Protein AF-A0A3D1CHA7-F1 (afdb_monomer)

Solvent-accessible surface area (backbone atoms only — not comparable to full-atom values): 4802 Å² total; per-residue (Å²): 110,71,65,29,36,50,72,61,77,43,60,87,85,65,80,67,79,91,60,54,70,70,59,53,53,52,50,49,52,52,44,50,58,57,34,55,80,35,70,73,37,70,89,59,43,58,69,70,47,38,52,46,42,49,54,56,50,52,51,51,51,51,52,39,41,76,73,69,50,54,75,71,65,73,68,69,72,85,132

Radius of gyration: 14.77 Å; Cα contacts (8 Å, |Δi|>4): 38; chains: 1; bounding box: 37×28×34 Å

Sequence (79 aa):
IRDAWVFGLIPETETCEGWVVQGLEDLWRKVNLEWEKYGFRVANLPPEMQQKFMCIHDAAINQAKQSGWDAERDLIDEV

Mean predicted aligned error: 6.3 Å

Secondary structure (DSSP, 8-state):
-HHHHHTTSS-TT---TT--HHHHHHHHHHHHHHHHHTTT-GGGS-HHHHHHHHHHHHHHHHHHHHTT--TTTTT----

Foldseek 3Di:
DLLCCLVVVDPPPCPCPPPDPVVVVVSVVVSVVVCVVQVVDLVSDDPVSNVSSCVSVVVVVVVCVVVVDDPVVVVPDDD

Structure (mmCIF, N/CA/C/O backbone):
data_AF-A0A3D1CHA7-F1
#
_entry.id   AF-A0A3D1CHA7-F1
#
loop_
_atom_site.group_PDB
_atom_site.id
_atom_site.type_symbol
_atom_site.label_at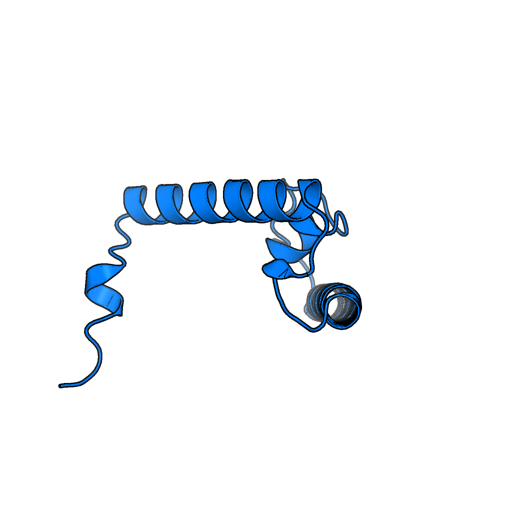om_id
_atom_site.label_alt_id
_atom_site.label_comp_id
_atom_site.label_asym_id
_atom_site.label_entity_id
_atom_site.label_seq_id
_atom_site.pdbx_PDB_ins_code
_atom_site.Cartn_x
_atom_site.Cartn_y
_atom_site.Cartn_z
_atom_site.occupancy
_atom_site.B_iso_or_equiv
_atom_site.auth_seq_id
_atom_site.auth_comp_id
_atom_site.auth_asym_id
_atom_site.auth_atom_id
_atom_site.pdbx_PDB_model_num
ATOM 1 N N . ILE A 1 1 ? -3.587 0.610 2.038 1.00 90.31 1 ILE A N 1
ATOM 2 C CA . ILE A 1 1 ? -3.071 -0.156 3.203 1.00 90.31 1 ILE A CA 1
ATOM 3 C C . ILE A 1 1 ? -2.406 -1.458 2.763 1.00 90.31 1 ILE A C 1
ATOM 5 O O . ILE A 1 1 ? -1.215 -1.587 2.991 1.00 90.31 1 ILE A O 1
ATOM 9 N N . ARG A 1 2 ? -3.098 -2.367 2.056 1.00 91.88 2 ARG A N 1
ATOM 10 C CA . ARG A 1 2 ? -2.513 -3.640 1.573 1.00 91.88 2 ARG A CA 1
ATOM 11 C C . ARG A 1 2 ? -1.228 -3.472 0.754 1.00 91.88 2 ARG A C 1
ATOM 13 O O . ARG A 1 2 ? -0.258 -4.169 1.009 1.00 91.88 2 ARG A O 1
ATOM 20 N N . ASP A 1 3 ? -1.161 -2.476 -0.122 1.00 92.94 3 ASP A N 1
ATOM 21 C CA . ASP A 1 3 ? 0.081 -2.164 -0.848 1.00 92.94 3 ASP A CA 1
ATOM 22 C C . ASP A 1 3 ? 1.233 -1.753 0.077 1.00 92.94 3 ASP A C 1
ATOM 24 O O . ASP A 1 3 ? 2.387 -2.090 -0.160 1.00 92.94 3 ASP A O 1
ATOM 28 N N . ALA A 1 4 ? 0.934 -1.071 1.183 1.00 95.25 4 ALA A N 1
ATOM 29 C CA . ALA A 1 4 ? 1.943 -0.712 2.170 1.00 95.25 4 ALA A CA 1
ATOM 30 C C . ALA A 1 4 ? 2.503 -1.950 2.892 1.00 95.25 4 ALA A C 1
ATOM 32 O O . ALA A 1 4 ? 3.687 -1.972 3.218 1.00 95.25 4 ALA A O 1
ATOM 33 N N . TRP A 1 5 ? 1.688 -2.993 3.085 1.00 95.44 5 TRP A N 1
ATOM 34 C CA . TRP A 1 5 ? 2.144 -4.302 3.567 1.00 95.44 5 TRP A CA 1
ATOM 3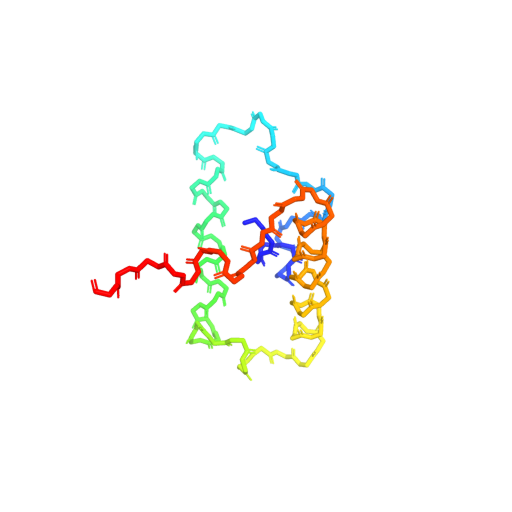5 C C . TRP A 1 5 ? 3.039 -5.011 2.543 1.00 95.44 5 TRP A C 1
ATOM 37 O O . TRP A 1 5 ? 4.066 -5.593 2.908 1.00 95.44 5 TRP A O 1
ATOM 47 N N . VAL A 1 6 ? 2.677 -4.937 1.257 1.00 94.44 6 VAL A N 1
ATOM 48 C CA . VAL A 1 6 ? 3.457 -5.497 0.139 1.00 94.44 6 VAL A CA 1
ATOM 49 C C . VAL A 1 6 ? 4.840 -4.851 0.065 1.00 94.44 6 VAL A C 1
ATOM 51 O O . VAL A 1 6 ? 5.838 -5.561 -0.032 1.00 94.44 6 VAL A O 1
ATOM 54 N N . PHE A 1 7 ? 4.911 -3.525 0.202 1.00 94.50 7 PHE A N 1
ATOM 55 C CA . PHE A 1 7 ? 6.171 -2.776 0.228 1.00 94.50 7 PHE A CA 1
ATOM 56 C C . PHE A 1 7 ? 6.906 -2.817 1.576 1.00 94.50 7 PHE A C 1
ATOM 58 O O . PHE A 1 7 ? 8.004 -2.279 1.684 1.00 94.5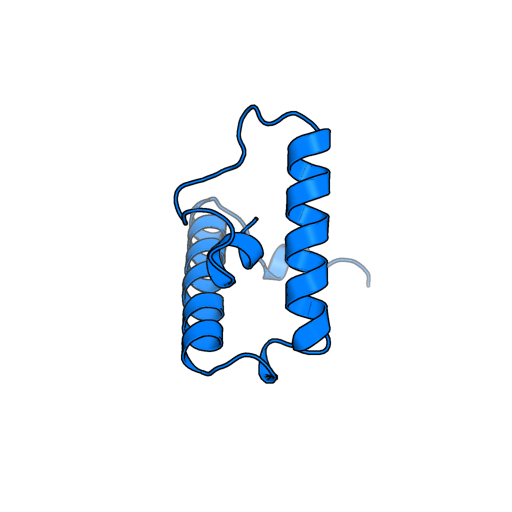0 7 PHE A O 1
ATOM 65 N N . GLY A 1 8 ? 6.320 -3.425 2.612 1.00 94.00 8 GLY A N 1
ATOM 66 C CA . GLY A 1 8 ? 6.919 -3.479 3.948 1.00 94.00 8 GLY A CA 1
ATOM 67 C C . GLY A 1 8 ? 7.016 -2.117 4.648 1.00 94.00 8 GLY A C 1
ATOM 68 O O . GLY A 1 8 ? 7.832 -1.947 5.548 1.00 94.00 8 GLY A O 1
ATOM 69 N N . LEU A 1 9 ? 6.194 -1.142 4.246 1.00 94.88 9 LEU A N 1
ATOM 70 C CA . LEU A 1 9 ? 6.125 0.185 4.869 1.00 94.88 9 LEU A CA 1
ATOM 71 C C . LEU A 1 9 ? 5.450 0.141 6.246 1.00 94.88 9 LEU A C 1
ATOM 73 O O . LEU A 1 9 ? 5.744 0.976 7.100 1.00 94.88 9 LEU A O 1
ATOM 77 N N . ILE A 1 10 ? 4.547 -0.821 6.443 1.00 95.56 10 ILE A N 1
ATOM 78 C CA . ILE A 1 10 ? 3.880 -1.133 7.713 1.00 95.56 10 ILE A CA 1
ATOM 79 C C . ILE A 1 10 ? 3.704 -2.659 7.860 1.00 95.56 10 ILE A C 1
ATOM 81 O O . ILE A 1 10 ? 3.682 -3.363 6.845 1.00 95.56 10 ILE A O 1
ATOM 85 N N . PRO A 1 11 ? 3.568 -3.188 9.094 1.00 93.31 11 PRO A N 1
ATOM 86 C CA . PRO A 1 11 ? 3.299 -4.609 9.337 1.00 93.31 11 PRO A CA 1
ATOM 87 C C . PRO A 1 11 ? 1.958 -5.062 8.751 1.00 93.31 11 PRO A C 1
ATOM 89 O O . PRO A 1 11 ? 1.007 -4.289 8.744 1.00 93.31 11 PRO A O 1
ATOM 92 N N . GLU A 1 12 ? 1.836 -6.335 8.362 1.00 90.69 12 GLU A N 1
ATOM 93 C CA . GLU A 1 12 ? 0.589 -6.909 7.803 1.00 90.69 12 GLU A CA 1
ATOM 94 C C . GLU A 1 12 ? -0.582 -6.938 8.800 1.00 90.69 12 GLU A C 1
ATOM 96 O O . GLU A 1 12 ? -1.730 -7.143 8.420 1.00 90.69 12 GLU A O 1
ATOM 101 N N . THR A 1 13 ? -0.295 -6.718 10.084 1.00 89.19 13 THR A N 1
ATOM 102 C CA . THR A 1 13 ? -1.284 -6.608 11.162 1.00 89.19 13 THR A CA 1
ATOM 103 C C . THR A 1 13 ? -1.769 -5.177 11.394 1.00 89.19 13 THR A C 1
ATOM 105 O O . THR A 1 13 ? -2.710 -4.977 12.154 1.00 89.19 13 THR A O 1
ATOM 108 N N . GLU A 1 14 ? -1.115 -4.174 10.802 1.00 92.88 14 GLU A N 1
ATOM 109 C CA . GLU A 1 14 ? -1.458 -2.764 10.990 1.00 92.88 14 GLU A CA 1
ATOM 110 C C . GLU A 1 14 ? -2.653 -2.387 10.110 1.00 92.88 14 GLU A C 1
ATOM 112 O O . GLU A 1 14 ? -2.559 -2.390 8.880 1.00 92.88 14 GLU A O 1
ATOM 117 N N . THR A 1 15 ? -3.773 -2.049 10.748 1.00 89.94 15 THR A N 1
ATOM 118 C CA . THR A 1 15 ? -5.034 -1.671 10.092 1.00 89.94 15 THR A CA 1
ATOM 119 C C . THR A 1 15 ? -5.179 -0.163 9.895 1.00 89.94 15 THR A C 1
ATOM 121 O O . THR A 1 15 ? -6.104 0.272 9.208 1.00 89.94 15 THR A O 1
ATOM 124 N N . CYS A 1 16 ? -4.275 0.634 10.470 1.00 90.06 16 CYS A N 1
ATOM 125 C CA . CYS A 1 16 ? -4.367 2.086 10.575 1.00 90.06 16 CYS A CA 1
ATOM 126 C C . CYS A 1 16 ? -5.623 2.579 11.320 1.00 90.06 16 CYS A C 1
ATOM 128 O O . CYS A 1 16 ? -6.060 3.717 11.133 1.00 90.06 16 CYS A O 1
ATOM 130 N N . GLU A 1 17 ? -6.213 1.740 12.175 1.00 91.38 17 GLU A N 1
ATOM 131 C CA . GLU A 1 17 ? -7.343 2.123 13.019 1.00 91.38 17 GLU A CA 1
ATOM 132 C C . GLU A 1 17 ? -6.906 3.175 14.053 1.00 91.38 17 GLU A C 1
ATOM 134 O O . GLU A 1 17 ? -5.879 3.039 14.716 1.00 91.38 17 GLU A O 1
ATOM 139 N N . GLY A 1 18 ? -7.662 4.270 14.162 1.00 92.56 18 GLY A N 1
ATOM 140 C CA . GLY A 1 18 ? -7.336 5.383 15.063 1.00 92.56 18 GLY A CA 1
ATOM 141 C C . GLY A 1 18 ? -6.215 6.312 14.576 1.00 92.56 18 GLY A C 1
ATOM 142 O O . GLY A 1 18 ? -5.837 7.234 15.300 1.00 92.56 18 GLY A O 1
ATOM 143 N N . TRP A 1 19 ? -5.693 6.119 13.360 1.00 94.25 19 TRP A N 1
ATOM 144 C CA . TRP A 1 19 ? -4.729 7.050 12.776 1.00 94.25 19 TRP A CA 1
ATOM 145 C C . TRP A 1 19 ? -5.376 8.405 12.475 1.00 94.25 19 TRP A C 1
ATOM 147 O O . TRP A 1 19 ? -6.513 8.495 12.012 1.00 94.25 19 TRP A O 1
ATOM 157 N N . VAL A 1 20 ? -4.617 9.480 12.692 1.00 95.31 20 VAL A N 1
ATOM 158 C CA . VAL A 1 20 ? -4.997 10.815 12.218 1.00 95.31 20 VAL A CA 1
ATOM 159 C C . VAL A 1 20 ? -4.816 10.907 10.702 1.00 95.31 20 VAL A C 1
ATOM 161 O O . VAL A 1 20 ? -3.945 10.246 10.133 1.00 95.31 20 VAL A O 1
ATOM 164 N N . VAL A 1 21 ? -5.594 11.779 10.053 1.00 93.56 21 VAL A N 1
ATOM 165 C CA . VAL A 1 21 ? -5.585 11.971 8.588 1.00 93.56 21 VAL A CA 1
ATOM 166 C C . VAL A 1 21 ? -4.169 12.186 8.043 1.00 93.56 21 VAL A C 1
ATOM 168 O O . VAL A 1 21 ? -3.782 11.535 7.079 1.00 93.56 21 VAL A O 1
ATOM 171 N N . GLN A 1 22 ? -3.359 12.998 8.727 1.00 94.94 22 GLN A N 1
ATOM 172 C CA . GLN A 1 22 ? -1.966 13.267 8.356 1.00 94.94 22 GLN A CA 1
ATOM 173 C C . GLN A 1 22 ? -1.126 11.982 8.216 1.00 94.94 22 GLN A C 1
ATOM 175 O O . GLN A 1 22 ? -0.326 11.854 7.293 1.00 94.94 22 GLN A O 1
ATOM 180 N N . GLY A 1 23 ? -1.319 11.010 9.115 1.00 94.31 23 GLY A N 1
ATOM 181 C CA . GLY A 1 23 ? -0.592 9.740 9.075 1.00 94.31 23 GLY A CA 1
ATOM 182 C C . GLY A 1 23 ? -0.999 8.882 7.878 1.00 94.31 23 GLY A C 1
ATOM 183 O O . GLY A 1 23 ? -0.151 8.236 7.260 1.00 94.31 23 GLY A O 1
ATOM 184 N N . LEU A 1 24 ? -2.285 8.913 7.514 1.00 94.62 24 LEU A N 1
ATOM 185 C CA . LEU A 1 24 ? -2.793 8.236 6.321 1.00 94.62 24 LEU A CA 1
ATOM 186 C C . LEU A 1 24 ? -2.276 8.890 5.035 1.00 94.62 24 LEU A C 1
ATOM 188 O O . LEU A 1 24 ? -1.859 8.175 4.127 1.00 94.62 24 LEU A O 1
ATOM 192 N N . GLU A 1 25 ? -2.245 10.222 4.969 1.00 95.56 25 GLU A N 1
ATOM 193 C CA . GLU A 1 25 ? -1.679 10.968 3.836 1.00 95.56 25 GLU A CA 1
ATOM 194 C C . GLU A 1 25 ? -0.190 10.656 3.641 1.00 95.56 25 GLU A C 1
ATOM 196 O O . GLU A 1 25 ? 0.260 10.396 2.522 1.00 95.56 25 GLU A O 1
ATOM 201 N N . ASP A 1 26 ? 0.577 10.606 4.732 1.00 96.50 26 ASP A N 1
ATOM 202 C CA . ASP A 1 26 ? 1.991 10.245 4.684 1.00 96.50 26 ASP A CA 1
ATOM 203 C C . ASP A 1 26 ? 2.214 8.806 4.221 1.00 96.50 26 ASP A C 1
ATOM 205 O O . ASP A 1 26 ? 3.122 8.540 3.426 1.00 96.50 26 ASP A O 1
ATOM 209 N N . LEU A 1 27 ? 1.395 7.869 4.702 1.00 96.88 27 LEU A N 1
ATOM 210 C CA . LEU A 1 27 ? 1.447 6.483 4.256 1.00 96.88 27 LEU A CA 1
ATOM 211 C C . LEU A 1 27 ? 1.106 6.376 2.768 1.00 96.88 27 LEU A C 1
ATOM 213 O O . LEU A 1 27 ? 1.825 5.710 2.023 1.00 96.88 27 LEU A O 1
ATOM 217 N N . TRP A 1 28 ? 0.052 7.063 2.329 1.00 95.69 28 TRP A N 1
ATOM 218 C CA . TRP A 1 28 ? -0.364 7.098 0.932 1.00 95.69 28 TRP A CA 1
ATOM 219 C C . TRP A 1 28 ? 0.749 7.634 0.030 1.00 95.69 28 TRP A C 1
ATOM 221 O O . TRP A 1 28 ? 1.097 6.997 -0.963 1.00 95.69 28 TRP A O 1
ATOM 231 N N . ARG A 1 29 ? 1.394 8.740 0.415 1.00 97.25 29 ARG A N 1
ATOM 232 C CA . ARG A 1 29 ? 2.519 9.317 -0.331 1.00 97.25 29 ARG A CA 1
ATOM 233 C C . ARG A 1 29 ? 3.703 8.353 -0.434 1.00 97.25 29 ARG A C 1
ATOM 235 O O . ARG A 1 29 ? 4.309 8.253 -1.499 1.00 97.25 29 ARG A O 1
ATOM 242 N N . LYS A 1 30 ? 4.041 7.641 0.648 1.00 97.12 30 LYS A N 1
ATOM 243 C CA . LYS A 1 30 ? 5.116 6.629 0.642 1.00 97.12 30 LYS A CA 1
ATOM 244 C C . LYS A 1 30 ? 4.790 5.476 -0.304 1.00 97.12 30 LYS A C 1
ATOM 246 O O . LYS A 1 30 ? 5.628 5.114 -1.119 1.00 97.12 30 LYS A O 1
ATOM 251 N N . VAL A 1 31 ? 3.571 4.943 -0.230 1.00 96.69 31 VAL A N 1
ATOM 252 C CA . VAL A 1 31 ? 3.096 3.884 -1.135 1.00 96.69 31 VAL A CA 1
ATOM 253 C C . VAL A 1 31 ? 3.144 4.348 -2.591 1.00 96.69 31 VAL A C 1
ATOM 255 O O . VAL A 1 31 ? 3.625 3.614 -3.449 1.00 96.69 31 VAL A O 1
ATOM 258 N N . ASN A 1 32 ?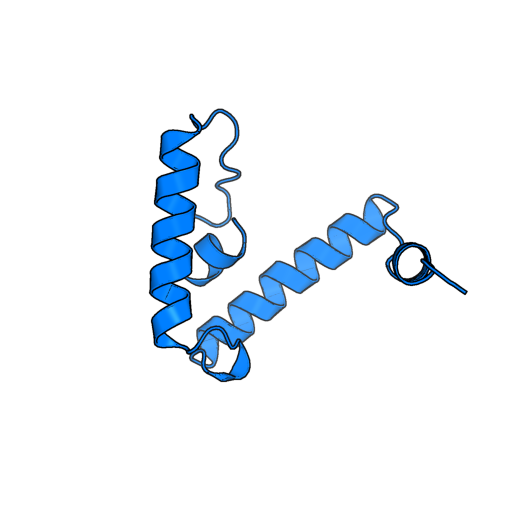 2.695 5.573 -2.872 1.00 96.62 32 ASN A N 1
ATOM 259 C CA . ASN A 1 32 ? 2.713 6.139 -4.219 1.00 96.62 32 ASN A CA 1
ATOM 260 C C . ASN A 1 32 ? 4.140 6.245 -4.780 1.00 96.62 32 ASN A C 1
ATOM 262 O O . ASN A 1 32 ? 4.379 5.873 -5.925 1.00 96.62 32 ASN A O 1
ATOM 266 N N . LEU A 1 33 ? 5.093 6.696 -3.958 1.00 97.06 33 LEU A N 1
ATOM 267 C CA . LEU A 1 33 ? 6.505 6.781 -4.336 1.00 97.06 33 LEU A CA 1
ATOM 268 C C . LEU A 1 33 ? 7.121 5.398 -4.607 1.00 97.06 33 LEU A C 1
ATOM 270 O O . LEU A 1 33 ? 7.941 5.255 -5.510 1.00 97.06 33 LEU A O 1
ATOM 274 N N . GLU A 1 34 ? 6.741 4.371 -3.843 1.00 96.25 34 GLU A N 1
ATOM 275 C CA . GLU A 1 34 ? 7.186 2.999 -4.114 1.00 96.25 34 GLU A CA 1
ATOM 276 C C . GLU A 1 34 ? 6.624 2.480 -5.437 1.00 96.25 34 GLU A C 1
ATOM 278 O O . GLU A 1 34 ? 7.369 1.939 -6.252 1.00 96.25 34 GLU A O 1
ATOM 283 N N . TRP A 1 35 ? 5.337 2.704 -5.701 1.00 96.38 35 TRP A N 1
ATOM 284 C CA . TRP A 1 35 ? 4.715 2.304 -6.960 1.00 96.38 35 TRP A CA 1
ATOM 285 C C . TRP A 1 35 ? 5.308 2.999 -8.187 1.00 96.38 35 TRP A C 1
ATOM 287 O O . TRP A 1 35 ? 5.420 2.369 -9.244 1.00 96.38 35 TRP A O 1
ATOM 297 N N . GLU A 1 36 ? 5.721 4.260 -8.055 1.00 97.06 36 GLU A N 1
ATOM 298 C CA . GLU A 1 36 ? 6.367 5.019 -9.128 1.00 97.06 36 GLU A CA 1
ATOM 299 C C . GLU A 1 36 ? 7.614 4.297 -9.662 1.00 97.06 36 GLU A 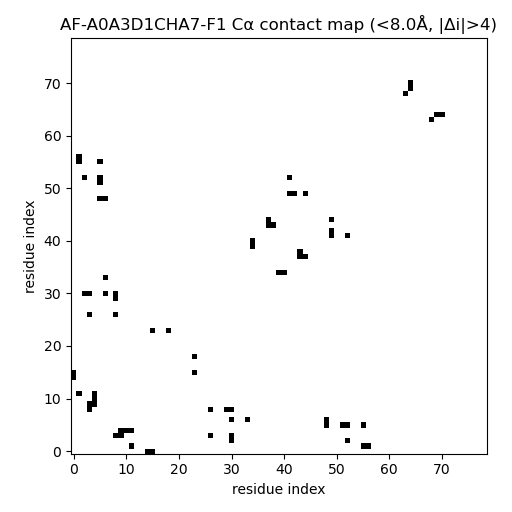C 1
ATOM 301 O O . GLU A 1 36 ? 7.800 4.206 -10.878 1.00 97.06 36 GLU A O 1
ATOM 306 N N . LYS A 1 37 ? 8.406 3.665 -8.781 1.00 95.31 37 LYS A N 1
ATOM 307 C CA . LYS A 1 37 ? 9.609 2.890 -9.156 1.00 95.31 37 LYS A CA 1
ATOM 308 C C . LYS A 1 37 ? 9.305 1.729 -10.100 1.00 95.31 37 LYS A C 1
ATOM 310 O O . LYS A 1 37 ? 10.161 1.324 -10.882 1.00 95.31 37 LYS A O 1
ATOM 315 N N . TYR A 1 38 ? 8.088 1.201 -10.029 1.00 95.81 38 TYR A N 1
ATOM 316 C CA . TYR A 1 38 ? 7.623 0.068 -10.823 1.00 95.81 38 TYR A CA 1
ATOM 317 C C . TYR A 1 38 ? 6.635 0.497 -11.916 1.00 95.81 38 TYR A C 1
ATOM 319 O O . TYR A 1 38 ? 5.981 -0.343 -12.536 1.00 95.81 38 TYR A O 1
ATOM 327 N N . GLY A 1 39 ? 6.495 1.802 -12.170 1.00 95.00 39 GLY A N 1
ATOM 328 C CA . GLY A 1 39 ? 5.564 2.336 -13.164 1.00 95.00 39 GLY A CA 1
ATOM 329 C C . GLY A 1 39 ? 4.105 1.976 -12.882 1.00 95.00 39 GLY A C 1
ATOM 330 O O . GLY A 1 39 ? 3.350 1.761 -13.828 1.00 95.00 39 GLY A O 1
ATOM 331 N N . PHE A 1 40 ? 3.730 1.859 -11.602 1.00 93.19 40 PHE A N 1
ATOM 332 C CA . PHE A 1 40 ? 2.375 1.521 -11.148 1.00 93.19 40 PHE A CA 1
ATOM 333 C C . PHE A 1 40 ? 1.839 0.190 -11.708 1.00 93.19 40 PHE A C 1
ATOM 335 O O . PHE A 1 40 ? 0.640 0.035 -11.937 1.00 93.19 40 PHE A O 1
ATOM 342 N N . ARG A 1 41 ? 2.722 -0.786 -11.964 1.00 94.00 41 ARG A N 1
ATOM 343 C CA . ARG A 1 41 ? 2.348 -2.101 -12.505 1.00 94.00 41 ARG A CA 1
ATOM 344 C C . ARG A 1 41 ? 2.840 -3.226 -11.609 1.00 94.00 41 ARG A C 1
ATOM 346 O O . ARG A 1 41 ? 4.040 -3.370 -11.401 1.00 94.00 41 ARG A O 1
ATOM 353 N N . VAL A 1 42 ? 1.922 -4.099 -11.190 1.00 91.31 42 VAL A N 1
ATOM 354 C CA . VAL A 1 42 ? 2.244 -5.329 -10.438 1.00 91.31 42 VAL A CA 1
ATOM 355 C C . VAL A 1 42 ? 3.249 -6.196 -11.206 1.00 91.31 42 VAL A C 1
ATOM 357 O O . VAL A 1 42 ? 4.189 -6.717 -10.619 1.00 91.31 42 VAL A O 1
ATOM 360 N N . ALA A 1 43 ? 3.114 -6.286 -12.533 1.00 93.25 43 ALA A N 1
ATOM 361 C CA . ALA A 1 43 ? 4.013 -7.067 -13.389 1.00 93.25 43 ALA A CA 1
ATOM 362 C C . ALA A 1 43 ? 5.482 -6.599 -13.356 1.00 93.25 43 ALA A C 1
ATOM 364 O O . ALA A 1 43 ? 6.373 -7.374 -13.693 1.00 93.25 43 ALA A O 1
ATOM 365 N N . ASN A 1 44 ? 5.735 -5.349 -12.953 1.00 95.50 44 ASN A N 1
ATOM 366 C CA . ASN A 1 44 ? 7.081 -4.790 -12.837 1.00 95.50 44 ASN A CA 1
ATOM 367 C C . ASN A 1 44 ? 7.694 -5.001 -11.442 1.00 95.50 44 ASN A C 1
ATOM 369 O O . ASN A 1 44 ? 8.861 -4.670 -11.239 1.00 95.50 44 ASN A O 1
ATOM 373 N N . LEU A 1 45 ? 6.932 -5.522 -10.474 1.00 94.06 45 LEU A N 1
ATOM 374 C CA . LEU A 1 45 ? 7.451 -5.819 -9.141 1.00 94.06 45 LEU A CA 1
ATOM 375 C C . LEU A 1 45 ? 8.422 -7.013 -9.187 1.00 94.06 45 LEU A C 1
ATOM 377 O O . LEU A 1 45 ? 8.287 -7.885 -10.046 1.00 94.06 45 LEU A O 1
ATOM 381 N N . PRO A 1 46 ? 9.367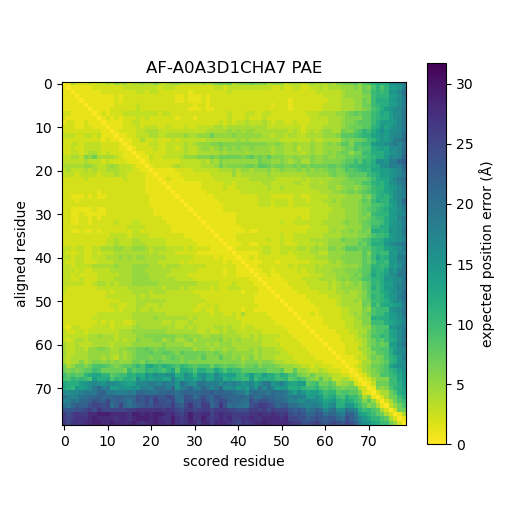 -7.129 -8.242 1.00 95.31 46 PRO A N 1
ATOM 382 C CA . PRO A 1 46 ? 10.148 -8.350 -8.067 1.00 95.31 46 PRO A CA 1
ATOM 383 C C . PRO A 1 46 ? 9.245 -9.571 -7.796 1.00 95.31 46 PRO A C 1
ATOM 385 O O . PRO A 1 46 ? 8.212 -9.412 -7.142 1.00 95.31 46 PRO A O 1
ATOM 388 N N . PRO A 1 47 ? 9.626 -10.795 -8.217 1.00 93.25 47 PRO A N 1
ATOM 389 C CA . PRO A 1 47 ? 8.780 -11.987 -8.079 1.00 93.25 47 PRO A CA 1
ATOM 390 C C . PRO A 1 47 ? 8.278 -12.258 -6.654 1.00 93.25 47 PRO A C 1
ATOM 392 O O . PRO A 1 47 ? 7.116 -12.605 -6.469 1.00 93.25 47 PRO A O 1
ATOM 395 N N . GLU A 1 48 ? 9.118 -12.043 -5.640 1.00 91.75 48 GLU A N 1
ATOM 396 C CA . GLU A 1 48 ? 8.737 -12.187 -4.227 1.00 91.75 48 GLU A CA 1
ATOM 397 C C . GLU A 1 48 ? 7.629 -11.199 -3.829 1.00 91.75 48 GLU A C 1
ATOM 399 O O . GLU A 1 48 ? 6.655 -11.558 -3.169 1.00 91.75 48 GLU A O 1
ATOM 404 N N . MET A 1 49 ? 7.731 -9.955 -4.295 1.00 93.44 49 MET A N 1
ATOM 405 C CA . MET A 1 49 ? 6.751 -8.912 -4.014 1.00 93.44 49 MET A CA 1
ATOM 406 C C . MET A 1 49 ? 5.450 -9.133 -4.798 1.00 93.44 49 MET A C 1
ATOM 408 O O . MET A 1 49 ? 4.373 -8.876 -4.266 1.00 93.44 49 MET A O 1
ATOM 412 N N . GLN A 1 50 ? 5.525 -9.677 -6.018 1.00 93.12 50 GLN A N 1
ATOM 413 C CA . GLN A 1 50 ? 4.344 -10.120 -6.769 1.00 93.12 50 GLN A CA 1
ATOM 414 C C . GLN A 1 50 ? 3.604 -11.244 -6.040 1.00 93.12 50 GLN A C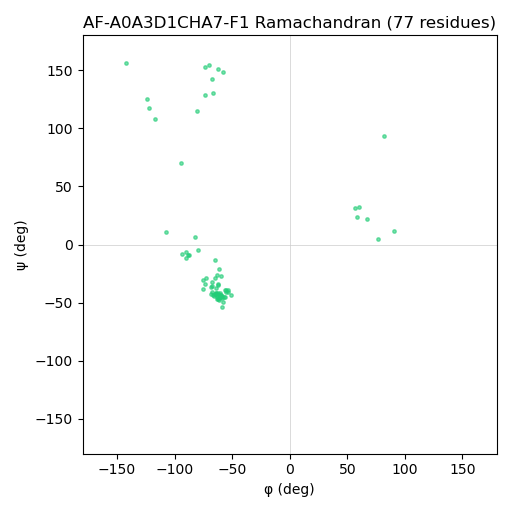 1
ATOM 416 O O . GLN A 1 50 ? 2.387 -11.177 -5.887 1.00 93.12 50 GLN A O 1
ATOM 421 N N . GLN A 1 51 ? 4.332 -12.257 -5.561 1.00 94.19 51 GLN A N 1
ATOM 422 C CA . GLN A 1 51 ? 3.752 -13.351 -4.779 1.00 94.19 51 GLN A CA 1
ATOM 423 C C . GLN A 1 51 ? 3.093 -12.819 -3.509 1.00 94.19 51 GLN A C 1
ATOM 425 O O . GLN A 1 51 ? 1.951 -13.163 -3.215 1.00 94.19 51 GLN A O 1
ATOM 430 N N . LYS A 1 52 ? 3.773 -11.918 -2.795 1.00 93.12 52 LYS A N 1
ATOM 431 C CA . LYS A 1 52 ? 3.218 -11.264 -1.611 1.00 93.12 52 LYS A CA 1
ATOM 432 C C . LYS A 1 52 ? 1.947 -10.473 -1.933 1.00 93.12 52 LYS A C 1
ATOM 434 O O . LYS A 1 52 ? 0.958 -10.588 -1.211 1.00 93.12 52 LYS A O 1
ATOM 439 N N . PHE A 1 53 ? 1.952 -9.713 -3.030 1.00 93.69 53 PHE A N 1
ATOM 440 C CA . PHE A 1 53 ? 0.785 -8.976 -3.510 1.00 93.69 53 PHE A CA 1
ATOM 441 C C . PHE A 1 53 ? -0.396 -9.914 -3.768 1.00 93.69 53 PHE A C 1
ATOM 443 O O . PHE A 1 53 ? -1.481 -9.658 -3.248 1.00 93.69 53 PHE A O 1
ATOM 450 N N . MET A 1 54 ? -0.172 -11.009 -4.501 1.00 92.81 54 MET A N 1
ATOM 451 C CA . MET A 1 54 ? -1.191 -12.022 -4.796 1.00 92.81 54 MET A CA 1
ATOM 452 C C . MET A 1 54 ? -1.760 -12.621 -3.505 1.00 92.81 54 MET A C 1
ATOM 454 O O . MET A 1 54 ? -2.958 -12.525 -3.271 1.00 92.81 54 MET A O 1
ATOM 458 N N . CYS A 1 55 ? -0.909 -13.127 -2.606 1.00 92.44 55 CYS A N 1
ATOM 459 C CA . CYS A 1 55 ? -1.346 -13.743 -1.349 1.00 92.44 55 CYS A CA 1
ATOM 460 C C . CYS A 1 55 ? -2.204 -12.802 -0.486 1.00 92.44 55 CYS A C 1
ATOM 462 O O . CYS A 1 55 ? -3.249 -13.208 0.023 1.00 92.44 55 CYS A O 1
ATOM 464 N N . ILE A 1 56 ? -1.783 -11.542 -0.329 1.00 90.06 56 ILE A N 1
ATOM 465 C CA . ILE A 1 56 ? -2.500 -10.550 0.486 1.00 90.06 56 ILE A CA 1
ATOM 466 C C . ILE A 1 56 ? -3.861 -10.206 -0.130 1.00 90.06 56 ILE A C 1
ATOM 468 O O . ILE A 1 56 ? -4.859 -10.100 0.589 1.00 90.06 56 ILE A O 1
ATOM 472 N N . HIS A 1 57 ? -3.914 -10.014 -1.448 1.00 88.81 57 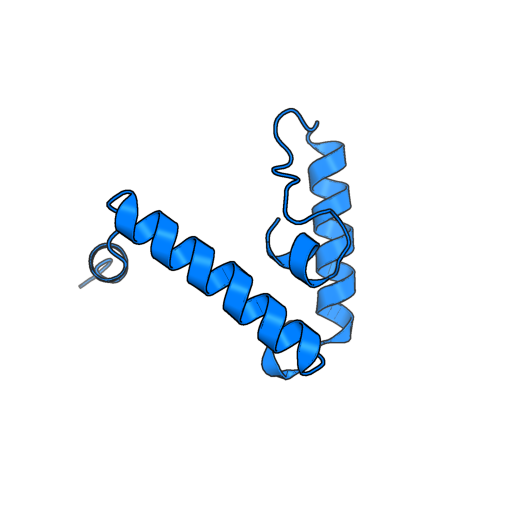HIS A N 1
ATOM 473 C CA . HIS A 1 57 ? -5.149 -9.631 -2.128 1.00 88.81 57 HIS A CA 1
ATOM 474 C C . HIS A 1 57 ? -6.116 -10.809 -2.260 1.00 88.81 57 HIS A C 1
ATOM 476 O O . HIS A 1 57 ? -7.305 -10.629 -2.005 1.00 88.81 57 HIS A O 1
ATOM 482 N N . ASP A 1 58 ? -5.623 -12.016 -2.528 1.00 89.69 58 ASP A N 1
ATOM 483 C CA . ASP A 1 58 ? -6.438 -13.232 -2.559 1.00 89.69 58 ASP A CA 1
ATOM 484 C C . ASP A 1 58 ? -7.048 -13.531 -1.186 1.00 89.69 58 ASP A C 1
ATOM 486 O O . ASP A 1 58 ? -8.240 -13.828 -1.084 1.00 89.69 58 ASP A O 1
ATOM 490 N N . ALA A 1 59 ? -6.269 -13.398 -0.107 1.00 88.75 59 ALA A N 1
ATOM 491 C CA . ALA A 1 59 ? -6.782 -13.550 1.253 1.00 88.75 59 ALA A CA 1
ATOM 492 C C . ALA A 1 59 ? -7.890 -12.529 1.555 1.00 88.75 59 ALA A C 1
ATOM 494 O O . ALA A 1 59 ? -8.935 -12.889 2.100 1.00 88.75 59 ALA A O 1
ATOM 495 N N . ALA A 1 60 ? -7.700 -11.272 1.145 1.00 86.06 60 ALA A N 1
ATOM 496 C CA . ALA A 1 60 ? -8.693 -10.219 1.320 1.00 86.06 60 ALA A CA 1
ATOM 497 C C . ALA A 1 60 ? -9.975 -10.471 0.514 1.00 86.06 60 ALA A C 1
ATOM 499 O O . ALA A 1 60 ? -11.071 -10.294 1.043 1.00 86.06 60 ALA A O 1
ATOM 500 N N . ILE A 1 61 ? -9.847 -10.917 -0.738 1.00 86.31 61 ILE A N 1
ATOM 501 C CA . ILE A 1 61 ? -10.976 -11.294 -1.597 1.00 86.31 61 ILE A CA 1
ATOM 502 C C . ILE A 1 61 ? -11.747 -12.459 -0.973 1.00 86.31 61 ILE A C 1
ATOM 504 O O . ILE A 1 61 ? -12.972 -12.412 -0.887 1.00 86.31 61 ILE A O 1
ATOM 508 N N . ASN A 1 62 ? -11.050 -13.490 -0.493 1.00 87.00 62 ASN A N 1
ATOM 509 C CA . ASN A 1 62 ? -11.680 -14.641 0.149 1.00 87.00 62 ASN A CA 1
ATOM 510 C C . ASN A 1 62 ? -12.400 -14.254 1.446 1.00 87.00 62 ASN A C 1
ATOM 512 O O . ASN A 1 62 ? -13.525 -14.698 1.674 1.00 87.00 62 ASN A O 1
ATOM 516 N N . GLN A 1 63 ? -11.798 -13.391 2.266 1.00 85.06 63 GLN A N 1
ATOM 517 C CA . GLN A 1 63 ? -12.432 -12.873 3.478 1.00 85.06 63 GLN A CA 1
ATOM 518 C C . GLN A 1 63 ? -13.679 -12.041 3.150 1.00 85.06 63 GLN A C 1
ATOM 520 O O . GLN A 1 63 ? -14.713 -12.195 3.802 1.00 85.06 63 GLN A O 1
ATOM 525 N N . ALA A 1 64 ? -13.608 -11.190 2.124 1.00 84.88 64 ALA A N 1
ATOM 526 C CA . ALA A 1 64 ? -14.748 -10.409 1.665 1.00 84.88 64 ALA A CA 1
ATOM 527 C C . ALA A 1 64 ? -15.885 -11.331 1.198 1.00 84.88 64 ALA A C 1
ATOM 529 O O . ALA A 1 64 ? -17.013 -11.181 1.664 1.00 84.88 64 ALA A O 1
ATOM 530 N N . LYS A 1 65 ? -15.579 -12.348 0.378 1.00 84.38 65 LYS A N 1
ATOM 531 C CA . LYS A 1 65 ? -16.552 -13.363 -0.065 1.00 84.38 65 LYS A CA 1
ATOM 532 C C . LYS A 1 65 ? -17.233 -14.076 1.100 1.00 84.38 65 LYS A C 1
ATOM 534 O O . LYS A 1 65 ? -18.452 -14.207 1.121 1.00 84.38 65 LYS A O 1
ATOM 539 N N . GLN A 1 66 ? -16.465 -14.481 2.111 1.00 85.31 66 GLN A N 1
ATOM 540 C CA . GLN A 1 66 ? -17.010 -15.089 3.332 1.00 85.31 66 GLN A CA 1
ATOM 541 C C . GLN A 1 66 ? -17.885 -14.126 4.142 1.00 85.31 66 GLN A C 1
ATOM 543 O O . GLN A 1 66 ? -18.821 -14.558 4.809 1.00 85.31 66 GLN A O 1
ATOM 548 N N . SER A 1 67 ? -17.606 -12.826 4.059 1.00 84.38 67 SER A N 1
ATOM 549 C CA . SER A 1 67 ? -18.391 -11.767 4.702 1.00 84.38 67 SER A CA 1
ATOM 550 C C . SER A 1 67 ? -19.634 -11.372 3.888 1.00 84.38 67 SER A C 1
ATOM 552 O O . SER A 1 67 ? -20.330 -10.428 4.255 1.00 84.38 67 SER A O 1
ATOM 554 N N . GLY A 1 68 ? -19.924 -12.094 2.799 1.00 82.56 68 GLY A N 1
ATOM 555 C CA . GLY A 1 68 ? -21.095 -11.890 1.947 1.00 82.56 68 GLY A CA 1
ATOM 556 C C . GLY A 1 68 ? -20.876 -10.924 0.783 1.00 82.56 68 GLY A C 1
ATOM 557 O O . GLY A 1 68 ? -21.853 -10.519 0.156 1.00 82.56 68 GLY A O 1
ATOM 558 N N . TRP A 1 69 ? -19.628 -10.544 0.488 1.00 77.50 69 TRP A N 1
ATOM 559 C CA . TRP A 1 69 ? -19.310 -9.792 -0.725 1.00 77.50 69 TRP A CA 1
ATOM 560 C C . TRP A 1 69 ? -19.377 -10.703 -1.953 1.00 77.50 69 TRP A C 1
ATOM 562 O O . TRP A 1 69 ? -18.743 -11.757 -1.993 1.00 77.50 69 TRP A O 1
ATOM 572 N N . ASP A 1 70 ? -20.120 -10.281 -2.967 1.00 72.31 70 ASP A N 1
ATOM 573 C CA . ASP A 1 70 ? -20.244 -10.994 -4.231 1.00 72.31 70 ASP A CA 1
ATOM 574 C C . ASP A 1 70 ? -19.675 -10.123 -5.353 1.00 72.31 70 ASP A C 1
ATOM 576 O O . ASP A 1 70 ? -20.267 -9.116 -5.735 1.00 72.31 70 ASP A O 1
ATOM 580 N N . ALA A 1 71 ? -18.507 -10.511 -5.868 1.00 65.12 71 ALA A N 1
ATOM 581 C CA . ALA A 1 71 ? -17.817 -9.777 -6.924 1.00 65.12 71 ALA A CA 1
ATOM 582 C C . ALA A 1 71 ? -18.617 -9.731 -8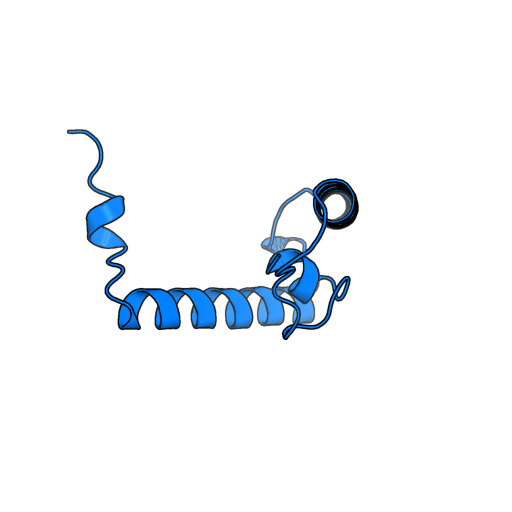.239 1.00 65.12 71 ALA A C 1
ATOM 584 O O . ALA A 1 71 ? -18.431 -8.800 -9.016 1.00 65.12 71 ALA A O 1
ATOM 585 N N . GLU A 1 72 ? -19.499 -10.705 -8.500 1.00 61.62 72 GLU A N 1
ATOM 586 C CA . GLU A 1 72 ? -20.354 -10.694 -9.695 1.00 61.62 72 GLU A CA 1
ATOM 587 C C . GLU A 1 72 ? -21.499 -9.686 -9.561 1.00 61.62 72 GLU A C 1
ATOM 589 O O . GLU A 1 72 ? -21.909 -9.086 -10.552 1.00 61.62 72 GLU A O 1
ATOM 594 N N . ARG A 1 73 ? -21.975 -9.441 -8.335 1.00 57.69 73 ARG A N 1
ATOM 595 C CA . ARG A 1 73 ? -23.034 -8.466 -8.055 1.00 57.69 73 ARG A CA 1
ATOM 596 C C . ARG A 1 73 ? -22.586 -7.025 -8.309 1.00 57.69 73 ARG A C 1
ATOM 598 O O . ARG A 1 73 ? -23.389 -6.236 -8.791 1.00 57.69 73 ARG A O 1
ATOM 605 N N . ASP A 1 74 ? -21.322 -6.712 -8.032 1.00 55.19 74 ASP A N 1
ATOM 606 C CA . ASP A 1 74 ? -20.754 -5.362 -8.173 1.00 55.19 74 ASP A CA 1
ATOM 607 C C . ASP A 1 74 ? -20.198 -5.070 -9.585 1.00 55.19 74 ASP A C 1
ATOM 609 O O . ASP A 1 74 ? -19.842 -3.934 -9.888 1.00 55.19 74 ASP A O 1
ATOM 613 N N . LEU A 1 75 ? -20.107 -6.080 -10.461 1.00 56.72 75 LEU A N 1
ATOM 614 C CA . LEU A 1 75 ? -19.781 -5.907 -11.888 1.00 56.72 75 LEU A CA 1
ATOM 615 C C . LEU A 1 75 ? -21.029 -5.670 -12.753 1.00 56.72 75 LEU A C 1
ATOM 617 O O . LEU A 1 75 ? -20.905 -5.347 -13.934 1.00 56.72 75 LEU A O 1
ATOM 621 N N . ILE A 1 76 ? -22.222 -5.827 -12.171 1.00 52.56 76 ILE A N 1
ATOM 622 C CA . ILE A 1 76 ? -23.501 -5.450 -12.773 1.00 52.56 76 ILE A CA 1
ATOM 623 C C . ILE A 1 76 ? -23.832 -4.037 -12.283 1.00 52.56 76 ILE A C 1
ATOM 625 O O . ILE A 1 76 ? -24.741 -3.842 -11.484 1.00 52.56 76 ILE A O 1
ATOM 629 N N . ASP A 1 77 ? -23.079 -3.053 -12.761 1.00 48.31 77 ASP A N 1
ATOM 630 C CA . ASP A 1 77 ? -23.563 -1.678 -12.830 1.00 48.31 77 ASP A CA 1
ATOM 631 C C . ASP A 1 77 ? -23.476 -1.224 -14.296 1.00 48.31 77 ASP A C 1
ATOM 633 O O . ASP A 1 77 ? -22.402 -1.187 -14.896 1.00 48.31 77 ASP A O 1
ATOM 637 N N . GLU A 1 78 ? -24.668 -0.923 -14.825 1.00 47.06 78 GLU A N 1
ATOM 638 C CA . GLU A 1 78 ? -25.038 -0.327 -16.122 1.00 47.06 78 GLU A CA 1
ATOM 639 C C . GLU A 1 78 ? -25.119 -1.239 -17.373 1.00 47.06 78 GLU A C 1
ATOM 641 O O . GLU A 1 78 ? -24.167 -1.432 -18.129 1.00 47.06 78 GLU A O 1
ATOM 646 N N . VAL A 1 79 ? -26.350 -1.728 -17.618 1.00 43.06 79 VAL A N 1
ATOM 647 C CA . VAL A 1 79 ? -26.941 -1.949 -18.960 1.00 43.06 79 VAL A CA 1
ATOM 648 C C . VAL A 1 79 ? -27.543 -0.640 -19.457 1.00 43.06 79 VAL A C 1
ATOM 650 O O . VAL A 1 79 ? -28.219 0.019 -18.633 1.00 43.06 79 VAL A O 1
#

pLDDT: mean 87.8, std 13.04, range [43.06, 97.25]